Protein AF-A0A645C9B3-F1 (afdb_monomer)

pLDDT: mean 87.52, std 8.05, range [49.62, 96.69]

Foldseek 3Di:
DDPLVVLVVPPCSVVVVVVVVVVVVVVVVVVLQVVLQVVQCVVVVNPPCRDPVSSVVVSVVVVVVVVVQCVVPHPVSVVVVVVVVVVVVVVVVVVVVVVVVVVVVVVVVVVVVVVD

InterPro domains:
  IPR000060 BCCT transporter family [PF02028] (3-108)
  IPR000060 BCCT transporter family [PTHR30047] (3-111)

Secondary structure (DSSP, 8-state):
--HHHHHTTSTTHHHHHHHHHHHHHHHHHHHHHHHHHHHHHHHTTT-SS--HHHHHHHHHHHHHHHHHHHHHHHHHHHHHHHHHHHHHHHHHHHHHHHHHHHHHHHHHHHHHHTT-

Radius of gyration: 21.45 Å; Cα contacts (8 Å, |Δi|>4): 41; chains: 1; bounding box: 50×40×51 Å

Structure (mmCIF, N/CA/C/O backbone):
data_AF-A0A645C9B3-F1
#
_entry.id   AF-A0A645C9B3-F1
#
loop_
_atom_site.group_PDB
_atom_site.id
_atom_site.type_symbol
_atom_site.label_atom_id
_atom_site.label_alt_id
_atom_site.label_comp_id
_atom_site.label_asym_id
_atom_site.label_entity_id
_atom_site.label_seq_id
_atom_site.pdbx_PDB_ins_code
_atom_site.Cartn_x
_atom_site.Cartn_y
_atom_site.Cartn_z
_atom_site.occupancy
_atom_site.B_iso_or_equiv
_atom_site.auth_seq_id
_atom_site.auth_comp_id
_atom_site.auth_asym_id
_atom_site.auth_atom_id
_atom_site.pdbx_PDB_model_num
ATOM 1 N N . MET A 1 1 ? -24.078 -8.292 5.569 1.00 53.59 1 MET A N 1
ATOM 2 C CA . MET A 1 1 ? -23.854 -8.456 7.022 1.00 53.59 1 MET A CA 1
ATOM 3 C C . MET A 1 1 ? -22.355 -8.407 7.262 1.00 53.59 1 MET A C 1
ATOM 5 O O . MET A 1 1 ? -21.633 -9.055 6.517 1.00 53.59 1 MET A O 1
ATOM 9 N N . GLY A 1 2 ? -21.879 -7.562 8.178 1.00 81.44 2 GLY A N 1
ATOM 10 C CA . GLY A 1 2 ? -20.441 -7.381 8.412 1.00 81.44 2 GLY A CA 1
ATOM 11 C C . GLY A 1 2 ? -19.847 -8.492 9.279 1.00 81.44 2 GLY A C 1
ATOM 12 O O . GLY A 1 2 ? -20.563 -9.105 10.065 1.00 81.44 2 GLY A O 1
ATOM 13 N N . VAL A 1 3 ? -18.533 -8.708 9.180 1.00 84.00 3 VAL A N 1
ATOM 14 C CA . VAL A 1 3 ? -17.784 -9.684 9.998 1.00 84.00 3 VAL A CA 1
ATOM 15 C C . VAL A 1 3 ? -18.031 -9.493 11.502 1.00 84.00 3 VAL A C 1
ATOM 17 O O . VAL A 1 3 ? -18.256 -10.461 12.221 1.00 84.00 3 VAL A O 1
ATOM 20 N N . PHE A 1 4 ? -18.098 -8.244 11.966 1.00 86.75 4 PHE A N 1
ATOM 21 C CA . PHE A 1 4 ? -18.374 -7.929 13.371 1.00 86.75 4 PHE A CA 1
ATOM 22 C C . PHE A 1 4 ? -19.789 -8.322 13.825 1.00 86.75 4 PHE A C 1
ATOM 24 O O . PHE A 1 4 ? -19.990 -8.640 14.994 1.00 86.75 4 PHE A O 1
ATOM 31 N N . GLU A 1 5 ? -20.761 -8.355 12.908 1.00 84.31 5 GLU A N 1
ATOM 32 C CA . GLU A 1 5 ? -22.129 -8.785 13.222 1.00 84.31 5 GLU A CA 1
ATOM 33 C C . GLU A 1 5 ? -22.210 -10.311 13.353 1.00 84.31 5 GLU A C 1
ATOM 35 O O . GLU A 1 5 ? -22.944 -10.823 14.191 1.00 84.31 5 GLU A O 1
ATOM 40 N N . VAL A 1 6 ? -21.399 -11.048 12.586 1.00 87.12 6 VAL A N 1
ATOM 41 C CA . VAL A 1 6 ? -21.282 -12.511 12.709 1.00 87.12 6 VAL A CA 1
ATOM 42 C C . VAL A 1 6 ? -20.683 -12.897 14.064 1.00 87.12 6 VAL A C 1
ATOM 44 O O . VAL A 1 6 ? -21.114 -13.866 14.685 1.00 87.12 6 VAL A O 1
ATOM 47 N N . TYR A 1 7 ? -19.737 -12.109 14.575 1.00 85.88 7 TYR A N 1
ATOM 48 C CA . TYR A 1 7 ? -19.082 -12.385 15.855 1.00 85.88 7 TYR A CA 1
ATOM 49 C C . TYR A 1 7 ? -20.016 -12.284 17.064 1.00 85.88 7 TYR A C 1
ATOM 51 O O . TYR A 1 7 ? -19.759 -12.944 18.068 1.00 85.88 7 TYR A O 1
ATOM 59 N N . LYS A 1 8 ? -21.133 -11.551 16.970 1.00 83.31 8 LYS A N 1
ATOM 60 C CA . LYS A 1 8 ? -22.157 -11.502 18.030 1.00 83.31 8 LYS A CA 1
ATOM 61 C C . LYS A 1 8 ? -22.822 -12.853 18.306 1.00 83.31 8 LYS A C 1
ATOM 63 O O . LYS A 1 8 ? -23.315 -13.056 19.409 1.00 83.31 8 LYS A O 1
ATOM 68 N N . TYR A 1 9 ? -22.825 -13.771 17.338 1.00 85.00 9 TYR A N 1
ATOM 69 C CA . TYR A 1 9 ? -23.390 -15.115 17.504 1.00 85.00 9 TYR A CA 1
ATOM 70 C C . TYR A 1 9 ? -22.430 -16.097 18.195 1.00 85.00 9 TYR A C 1
ATOM 72 O O . TYR A 1 9 ? -22.818 -17.229 18.473 1.00 85.00 9 TYR A O 1
ATOM 80 N N . TYR A 1 10 ? -21.190 -15.686 18.486 1.00 84.94 10 TYR A N 1
ATOM 81 C CA . TYR A 1 10 ? -20.189 -16.519 19.151 1.00 84.94 10 TYR A CA 1
ATOM 82 C C . TYR A 1 10 ? -19.906 -16.046 20.587 1.00 84.94 10 TYR A C 1
ATOM 84 O O . TYR A 1 10 ? -19.724 -14.849 20.817 1.00 84.94 10 TYR A O 1
ATOM 92 N N . PRO A 1 11 ? -19.747 -16.973 21.555 1.00 78.62 11 PRO A N 1
ATOM 93 C CA . PRO A 1 11 ? -19.501 -16.642 22.965 1.00 78.62 11 PRO A CA 1
ATOM 94 C C . PRO A 1 11 ? -18.169 -15.906 23.217 1.00 78.62 11 PRO A C 1
ATOM 96 O O . PRO A 1 11 ? -17.992 -15.305 24.270 1.00 78.62 11 PRO A O 1
ATOM 99 N N . LEU A 1 12 ? -17.245 -15.909 22.247 1.00 82.62 12 LEU A N 1
ATOM 100 C CA . LEU A 1 12 ? -15.952 -15.203 22.275 1.00 82.62 12 LEU A CA 1
ATOM 101 C C . LEU A 1 12 ? -15.887 -14.015 21.288 1.00 82.62 12 LEU A C 1
ATOM 103 O O . LEU A 1 12 ? -14.800 -13.549 20.938 1.00 82.62 12 LEU A O 1
ATOM 107 N N . GLY A 1 13 ? -17.036 -13.509 20.828 1.00 81.50 13 GLY A N 1
ATOM 108 C CA . GLY A 1 13 ? -17.120 -12.473 19.793 1.00 81.50 13 GLY A CA 1
ATOM 109 C C . GLY A 1 13 ? -16.360 -11.179 20.099 1.00 81.50 13 GLY A C 1
ATOM 110 O O . GLY A 1 13 ? -15.747 -10.596 19.206 1.00 81.50 13 GLY A O 1
ATOM 111 N N . GLY A 1 14 ? -16.336 -10.754 21.367 1.00 83.31 14 GLY A N 1
ATOM 112 C CA . GLY A 1 14 ? -15.622 -9.544 21.793 1.00 83.31 14 GLY A CA 1
ATOM 113 C C . GLY A 1 14 ? -14.107 -9.634 21.581 1.00 83.31 14 GLY A C 1
ATOM 114 O O . GLY A 1 14 ? -13.508 -8.725 21.010 1.00 83.31 14 GLY A O 1
ATOM 115 N N . VAL A 1 15 ? -13.491 -10.760 21.961 1.00 88.56 15 VAL A N 1
ATOM 116 C CA . VAL A 1 15 ? -12.048 -10.997 21.771 1.00 88.56 15 VAL A CA 1
ATOM 117 C C . VAL A 1 15 ? -11.713 -11.095 20.282 1.00 88.56 15 VAL A C 1
ATOM 119 O O . VAL A 1 15 ? -10.758 -10.472 19.819 1.00 88.56 15 VAL A O 1
ATOM 122 N N . MET A 1 16 ? -12.542 -11.802 19.508 1.00 88.81 16 MET A N 1
ATOM 123 C CA . MET A 1 16 ? -12.364 -11.918 18.057 1.00 88.81 16 MET A CA 1
ATOM 124 C C . MET A 1 16 ? -12.480 -10.571 17.337 1.00 88.81 16 MET A C 1
ATOM 126 O O . MET A 1 16 ? -11.731 -10.319 16.397 1.00 88.81 16 MET A O 1
ATOM 130 N N . SER A 1 17 ? -13.350 -9.669 17.800 1.00 89.69 17 SER A N 1
ATOM 131 C CA . SER A 1 17 ? -13.448 -8.310 17.258 1.00 89.69 17 SER A CA 1
ATOM 132 C C . SER A 1 17 ? -12.154 -7.516 17.458 1.00 89.69 17 SER A C 1
ATOM 134 O O . SER A 1 17 ? -11.697 -6.857 16.526 1.00 89.69 17 SER A O 1
ATOM 136 N N . VAL A 1 18 ? -11.542 -7.593 18.645 1.00 90.94 18 VAL A N 1
ATOM 137 C CA . VAL A 1 18 ? -10.276 -6.898 18.938 1.00 90.94 18 VAL A CA 1
ATOM 138 C C . VAL A 1 18 ? -9.146 -7.439 18.064 1.00 90.94 18 VAL A C 1
ATOM 140 O O . VAL A 1 18 ? -8.426 -6.662 17.437 1.00 90.94 18 VAL A O 1
ATOM 143 N N . ILE A 1 19 ? -9.034 -8.767 17.962 1.00 93.50 19 ILE A N 1
ATOM 144 C CA . ILE A 1 19 ? -8.043 -9.418 17.097 1.00 93.50 19 ILE A CA 1
ATOM 145 C C . ILE A 1 19 ? -8.256 -8.998 15.639 1.00 93.50 19 ILE A C 1
ATOM 147 O O . ILE A 1 19 ? -7.297 -8.624 14.971 1.00 93.50 19 ILE A O 1
ATOM 151 N N . MET A 1 20 ? -9.502 -8.987 15.157 1.00 93.75 20 MET A N 1
ATOM 152 C CA . MET A 1 20 ? -9.833 -8.592 13.786 1.00 93.75 20 MET A CA 1
ATOM 153 C C . MET A 1 20 ? -9.439 -7.142 13.486 1.00 93.75 20 MET A C 1
ATOM 155 O O . MET A 1 20 ? -8.890 -6.871 12.421 1.00 93.75 20 MET A O 1
ATOM 159 N N . VAL A 1 21 ? -9.678 -6.208 14.413 1.00 93.75 21 VAL A N 1
ATOM 160 C CA . VAL A 1 21 ? -9.259 -4.806 14.250 1.00 93.75 21 VAL A CA 1
ATOM 161 C C . VAL A 1 21 ? -7.737 -4.702 14.156 1.00 93.75 21 VAL A C 1
ATOM 163 O O . VAL A 1 21 ? -7.235 -3.996 13.280 1.00 93.75 21 VAL A O 1
ATOM 166 N N . ALA A 1 22 ? -6.993 -5.432 14.991 1.00 95.12 22 ALA A N 1
ATOM 167 C CA . ALA A 1 22 ? -5.532 -5.471 14.913 1.00 95.12 22 ALA A CA 1
ATOM 168 C C . ALA A 1 22 ? -5.042 -6.066 13.578 1.00 95.12 22 ALA A C 1
ATOM 170 O O . ALA A 1 22 ? -4.125 -5.531 12.952 1.00 95.12 22 ALA A O 1
ATOM 171 N N . LEU A 1 23 ? -5.695 -7.126 13.100 1.00 94.56 23 LEU A N 1
ATOM 172 C CA . LEU A 1 23 ? -5.407 -7.780 11.822 1.00 94.56 23 LEU A CA 1
ATOM 173 C C . LEU A 1 23 ? -5.648 -6.832 10.639 1.00 94.56 23 LEU A C 1
ATOM 175 O O . LEU A 1 23 ? -4.744 -6.596 9.847 1.00 94.56 23 LEU A O 1
ATOM 179 N N . ILE A 1 24 ? -6.825 -6.207 10.552 1.00 94.88 24 ILE A N 1
ATOM 180 C CA . ILE A 1 24 ? -7.129 -5.247 9.479 1.00 94.88 24 ILE A CA 1
ATOM 181 C C . ILE A 1 24 ? -6.154 -4.065 9.528 1.00 94.88 24 ILE A C 1
ATOM 183 O O . ILE A 1 24 ? -5.656 -3.646 8.487 1.00 94.88 24 ILE A O 1
ATOM 187 N N . SER A 1 25 ? -5.839 -3.556 10.722 1.00 95.25 25 SER A N 1
ATOM 188 C CA . SER A 1 25 ? -4.919 -2.424 10.883 1.00 95.25 25 SER A CA 1
ATOM 189 C C . SER A 1 25 ? -3.505 -2.764 10.410 1.00 95.25 25 SER A C 1
ATOM 191 O O . SER A 1 25 ? -2.908 -2.002 9.655 1.00 95.25 25 SER A O 1
ATOM 193 N N . THR A 1 26 ? -2.971 -3.923 10.803 1.00 95.62 26 THR A N 1
ATOM 194 C CA . THR A 1 26 ? -1.627 -4.363 10.389 1.00 95.62 26 THR A CA 1
ATOM 195 C C . THR A 1 26 ? -1.552 -4.627 8.888 1.00 95.62 26 THR A C 1
ATOM 197 O O . THR A 1 26 ? -0.656 -4.102 8.230 1.00 95.62 26 THR A O 1
ATOM 200 N N . PHE A 1 27 ? -2.530 -5.334 8.314 1.00 94.31 27 PHE A N 1
ATOM 201 C CA . PHE A 1 27 ? -2.606 -5.550 6.866 1.00 94.31 27 PHE A CA 1
ATOM 202 C C . PHE A 1 27 ? -2.720 -4.240 6.088 1.00 94.31 27 PHE A C 1
ATOM 204 O O . PHE A 1 27 ? -2.063 -4.074 5.059 1.00 94.31 27 PHE A O 1
ATOM 211 N N . PHE A 1 28 ? -3.513 -3.292 6.587 1.00 92.69 28 PHE A N 1
ATOM 212 C CA . PHE A 1 28 ? -3.650 -1.984 5.962 1.00 92.69 28 PHE A CA 1
ATOM 213 C C . PHE A 1 28 ? -2.325 -1.210 5.971 1.00 92.69 28 PHE A C 1
ATOM 215 O O . PHE A 1 28 ? -1.921 -0.694 4.931 1.00 92.69 28 PHE A O 1
ATOM 222 N N . ILE A 1 29 ? -1.608 -1.182 7.102 1.00 91.88 29 ILE A N 1
ATOM 223 C CA . ILE A 1 29 ? -0.309 -0.498 7.222 1.00 91.88 29 ILE A CA 1
ATOM 224 C C . ILE A 1 29 ? 0.730 -1.123 6.282 1.00 91.88 29 ILE A C 1
ATOM 226 O O . ILE A 1 29 ? 1.407 -0.402 5.547 1.00 91.88 29 ILE A O 1
ATOM 230 N N . THR A 1 30 ? 0.843 -2.452 6.260 1.00 94.44 30 THR A N 1
ATOM 231 C CA . THR A 1 30 ? 1.787 -3.149 5.376 1.00 94.44 30 THR A CA 1
ATOM 232 C C . THR A 1 30 ? 1.449 -2.913 3.903 1.00 94.44 30 THR A C 1
ATOM 234 O O . THR A 1 30 ? 2.341 -2.594 3.118 1.00 94.44 30 THR A O 1
ATOM 237 N N . SER A 1 31 ? 0.165 -2.982 3.532 1.00 92.75 31 SER A N 1
ATOM 238 C CA . SER A 1 31 ? -0.290 -2.716 2.163 1.00 92.75 31 SER A CA 1
ATOM 239 C C . SER A 1 31 ? -0.034 -1.267 1.738 1.00 92.75 31 SER A C 1
ATOM 241 O O . SER A 1 31 ? 0.390 -1.024 0.608 1.00 92.75 31 SER A O 1
ATOM 243 N N . ALA A 1 32 ? -0.262 -0.299 2.630 1.00 90.88 32 ALA A N 1
ATOM 244 C CA . ALA A 1 32 ? -0.000 1.113 2.365 1.00 90.88 32 ALA A CA 1
ATOM 245 C C . ALA A 1 32 ? 1.503 1.384 2.184 1.00 90.88 32 ALA A C 1
ATOM 247 O O . ALA A 1 32 ? 1.902 2.117 1.275 1.00 90.88 32 ALA A O 1
ATOM 248 N N . ASN A 1 33 ? 2.350 0.747 2.997 1.00 89.19 33 ASN A N 1
ATOM 249 C CA . ASN A 1 33 ? 3.801 0.848 2.868 1.00 89.19 33 ASN A CA 1
ATOM 250 C C . ASN A 1 33 ? 4.286 0.322 1.504 1.00 89.19 33 ASN A C 1
ATOM 252 O O . ASN A 1 33 ? 5.001 1.022 0.790 1.00 89.19 33 ASN A O 1
ATOM 256 N N . SER A 1 34 ? 3.835 -0.862 1.078 1.00 91.56 34 SER A N 1
ATOM 257 C CA . SER A 1 34 ? 4.182 -1.404 -0.244 1.00 91.56 34 SER A CA 1
ATOM 258 C C . SER A 1 34 ? 3.654 -0.542 -1.399 1.00 91.56 34 SER A C 1
ATOM 260 O O . SER A 1 34 ? 4.369 -0.318 -2.374 1.00 91.56 34 SER A O 1
ATOM 262 N N . GLY A 1 35 ? 2.434 -0.005 -1.288 1.00 89.12 35 GLY A N 1
ATOM 263 C CA . GLY A 1 35 ? 1.846 0.852 -2.323 1.00 89.12 35 GLY A CA 1
ATOM 264 C C . GLY A 1 35 ? 2.609 2.165 -2.520 1.00 89.12 35 GLY A C 1
ATOM 265 O O . GLY A 1 35 ? 2.931 2.552 -3.644 1.00 89.12 35 GLY A O 1
ATOM 266 N N . THR A 1 36 ? 2.949 2.839 -1.421 1.00 91.38 36 THR A N 1
ATOM 267 C CA . THR A 1 36 ? 3.718 4.095 -1.458 1.00 91.38 36 THR A CA 1
ATOM 268 C C . THR A 1 36 ? 5.159 3.890 -1.917 1.00 91.38 36 THR A C 1
ATOM 270 O O . THR A 1 36 ? 5.693 4.750 -2.622 1.00 91.38 36 THR A O 1
ATOM 273 N N . PHE A 1 37 ? 5.769 2.745 -1.595 1.00 89.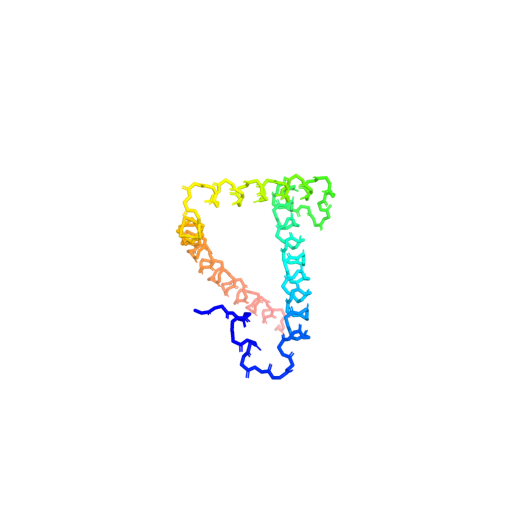69 37 PHE A N 1
ATOM 274 C CA . PHE A 1 37 ? 7.080 2.354 -2.109 1.00 89.69 37 PHE A CA 1
ATOM 275 C C . PHE A 1 37 ? 7.078 2.267 -3.641 1.00 89.69 37 PHE A C 1
ATOM 277 O O . PHE A 1 37 ? 7.873 2.945 -4.292 1.00 89.69 37 PHE A O 1
ATOM 284 N N . VAL A 1 38 ? 6.142 1.506 -4.218 1.00 89.19 38 VAL A N 1
ATOM 285 C CA . VAL A 1 38 ? 6.053 1.297 -5.673 1.00 89.19 38 VAL A CA 1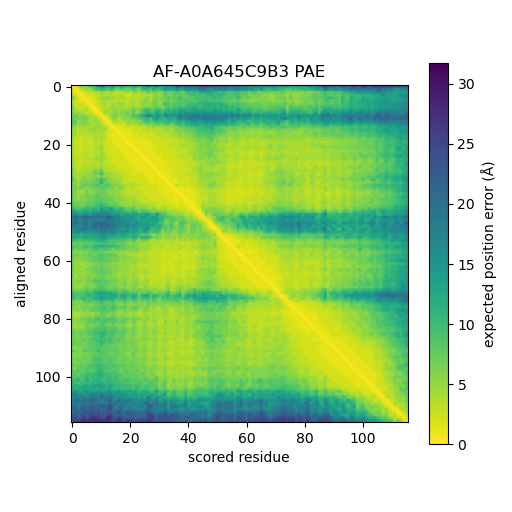
ATOM 286 C C . VAL A 1 38 ? 5.803 2.617 -6.413 1.00 89.19 38 VAL A C 1
ATOM 288 O O . VAL A 1 38 ? 6.495 2.920 -7.385 1.00 89.19 38 VAL A O 1
ATOM 291 N N . LEU A 1 39 ? 4.883 3.461 -5.928 1.00 89.50 39 LEU A N 1
ATOM 292 C CA . LEU A 1 39 ? 4.642 4.775 -6.543 1.00 89.50 39 LEU A CA 1
ATOM 293 C C . LEU A 1 39 ? 5.858 5.705 -6.458 1.00 89.50 39 LEU A C 1
ATOM 295 O O . LEU A 1 39 ? 6.151 6.450 -7.399 1.00 89.50 39 LEU A O 1
ATOM 299 N N . SER A 1 40 ? 6.591 5.651 -5.347 1.00 88.12 40 SER A N 1
ATOM 300 C CA . SER A 1 40 ? 7.801 6.456 -5.166 1.00 88.12 40 SER A CA 1
ATOM 301 C C . SER A 1 40 ? 8.941 5.987 -6.063 1.00 88.12 40 SER A C 1
ATOM 303 O O . SER A 1 40 ? 9.672 6.828 -6.586 1.00 88.12 40 SER A O 1
ATOM 305 N N . MET A 1 41 ? 9.069 4.677 -6.281 1.00 88.56 41 MET A N 1
ATOM 306 C CA . MET A 1 41 ? 10.027 4.085 -7.216 1.00 88.56 41 MET A CA 1
ATOM 307 C C . MET A 1 41 ? 9.743 4.553 -8.648 1.00 88.56 41 MET A C 1
ATOM 309 O O . MET A 1 41 ? 10.631 5.099 -9.304 1.00 88.56 41 MET A O 1
ATOM 313 N N . TYR A 1 42 ? 8.489 4.454 -9.106 1.00 87.25 42 TYR A N 1
ATOM 314 C CA . TYR A 1 42 ? 8.101 4.946 -10.434 1.00 87.25 42 TYR A CA 1
ATOM 315 C C . TYR A 1 42 ? 8.326 6.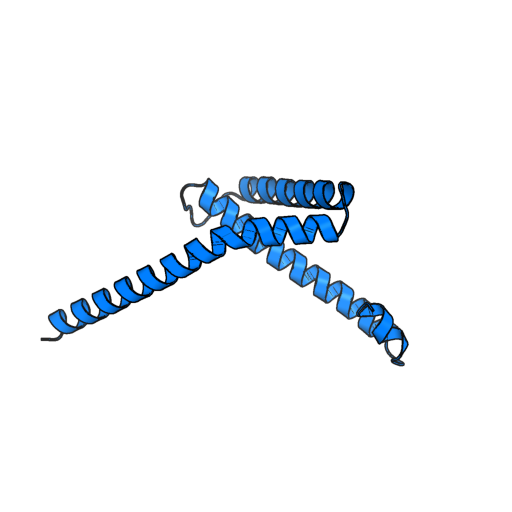456 -10.592 1.00 87.25 42 TYR A C 1
ATOM 317 O O . TYR A 1 42 ? 8.793 6.906 -11.635 1.00 87.25 42 TYR A O 1
ATOM 325 N N . SER A 1 43 ? 8.080 7.239 -9.537 1.00 86.00 43 SER A N 1
ATOM 326 C CA . SER A 1 43 ? 8.311 8.694 -9.541 1.00 86.00 43 SER A CA 1
ATOM 327 C C . SER A 1 43 ? 9.790 9.092 -9.461 1.00 86.00 43 SER A C 1
ATOM 329 O O . SER A 1 43 ? 10.119 10.261 -9.647 1.00 86.00 43 SER A O 1
ATOM 331 N N . THR A 1 44 ? 10.686 8.146 -9.164 1.00 85.00 44 THR A N 1
ATOM 332 C CA . THR A 1 44 ? 12.136 8.371 -9.043 1.00 85.00 44 THR A CA 1
ATOM 333 C C . THR A 1 44 ? 12.902 7.652 -10.158 1.00 85.00 44 THR A C 1
ATOM 335 O O . THR A 1 44 ? 14.000 7.165 -9.938 1.00 85.00 44 THR A O 1
ATOM 338 N N . GLN A 1 45 ? 12.324 7.540 -11.360 1.00 79.81 45 GLN A N 1
ATOM 339 C CA . GLN A 1 45 ? 12.975 6.894 -12.516 1.00 79.81 45 GLN A CA 1
ATOM 340 C C . GLN A 1 45 ? 13.415 5.436 -12.255 1.00 79.81 45 GLN A C 1
ATOM 342 O O . GLN A 1 45 ? 14.344 4.945 -12.886 1.00 79.81 45 GLN A O 1
ATOM 347 N N . GLY A 1 46 ? 12.744 4.728 -11.338 1.00 75.94 46 GLY A N 1
ATOM 348 C CA . GLY A 1 46 ? 13.069 3.339 -11.005 1.00 75.94 46 GLY A CA 1
ATOM 349 C C . GLY A 1 46 ? 14.122 3.164 -9.910 1.00 75.94 46 GLY A C 1
ATOM 350 O O . GLY A 1 46 ? 14.649 2.064 -9.767 1.00 75.94 46 GLY A O 1
ATOM 351 N N . ASP A 1 47 ? 14.424 4.205 -9.128 1.00 79.81 47 ASP A N 1
ATOM 352 C CA . ASP A 1 47 ? 15.328 4.090 -7.979 1.00 79.81 47 ASP A CA 1
ATOM 353 C C . ASP A 1 47 ? 14.820 3.042 -6.972 1.00 79.81 47 ASP A C 1
ATOM 355 O O . ASP A 1 47 ? 13.700 3.134 -6.462 1.00 79.81 47 ASP A O 1
ATOM 359 N N . ILE A 1 48 ? 15.661 2.040 -6.705 1.00 73.38 48 ILE A N 1
ATOM 360 C CA . ILE A 1 48 ? 15.386 0.901 -5.816 1.00 73.38 48 ILE A CA 1
ATOM 361 C C . ILE A 1 48 ? 15.353 1.283 -4.327 1.00 73.38 48 ILE A C 1
ATOM 363 O O . ILE A 1 48 ? 14.861 0.509 -3.510 1.00 73.38 48 ILE A O 1
ATOM 367 N N . ASN A 1 49 ? 15.834 2.476 -3.968 1.00 76.06 49 ASN A N 1
ATOM 368 C CA . ASN A 1 49 ? 15.769 3.068 -2.635 1.00 76.06 49 ASN A CA 1
ATOM 369 C C . ASN A 1 49 ? 15.172 4.485 -2.708 1.00 76.06 49 ASN A C 1
ATOM 371 O O . ASN A 1 49 ? 15.859 5.479 -2.439 1.00 76.06 49 ASN A O 1
ATOM 375 N N . PRO A 1 50 ? 13.869 4.616 -3.023 1.00 74.25 50 PRO A N 1
ATOM 376 C CA . PRO A 1 50 ? 13.265 5.928 -3.126 1.00 74.25 50 PRO A CA 1
ATOM 377 C C . PRO A 1 50 ? 13.304 6.643 -1.762 1.00 74.25 50 PRO A C 1
ATOM 379 O O . PRO A 1 50 ? 13.111 6.020 -0.713 1.00 74.25 50 PRO A O 1
ATOM 382 N N . PRO A 1 51 ? 13.540 7.965 -1.726 1.00 78.94 51 PRO A N 1
ATOM 383 C CA . PRO A 1 51 ? 13.644 8.689 -0.469 1.00 78.94 51 PRO A CA 1
ATOM 384 C C . PRO A 1 51 ? 12.313 8.683 0.285 1.00 78.94 51 PRO A C 1
ATOM 386 O O . PRO A 1 51 ? 11.247 8.914 -0.291 1.00 78.94 51 PRO A O 1
ATOM 389 N N . LYS A 1 52 ? 12.397 8.515 1.611 1.00 78.81 52 LYS A N 1
ATOM 390 C CA . LYS A 1 52 ? 11.246 8.440 2.533 1.00 78.81 52 LYS A CA 1
ATOM 391 C C . LYS A 1 52 ? 10.274 9.622 2.400 1.00 78.81 52 LYS A C 1
ATOM 393 O O . LYS A 1 52 ? 9.079 9.466 2.622 1.00 78.81 52 LYS A O 1
ATOM 398 N N . VAL A 1 53 ? 10.768 10.790 1.982 1.00 82.62 53 VAL A N 1
ATOM 399 C CA . VAL A 1 53 ? 9.949 11.985 1.716 1.00 82.62 53 VAL A CA 1
ATOM 400 C C . VAL A 1 53 ? 8.956 11.746 0.574 1.00 82.62 53 VAL A C 1
ATOM 402 O O . VAL A 1 53 ? 7.785 12.093 0.705 1.00 82.62 53 VAL A O 1
ATOM 405 N N . ARG A 1 54 ? 9.384 11.105 -0.524 1.00 81.88 54 ARG A N 1
ATOM 406 C CA . ARG A 1 54 ? 8.502 10.794 -1.664 1.00 81.88 54 ARG A CA 1
ATOM 407 C C . ARG A 1 54 ? 7.434 9.766 -1.285 1.00 81.88 54 ARG A C 1
ATOM 409 O O . ARG A 1 54 ? 6.281 9.936 -1.670 1.00 81.88 54 ARG A O 1
ATOM 416 N N . MET A 1 55 ? 7.788 8.788 -0.448 1.00 85.94 55 MET A N 1
ATOM 417 C CA . MET A 1 55 ? 6.826 7.824 0.105 1.00 85.94 55 MET A CA 1
ATOM 418 C C . MET A 1 55 ? 5.754 8.513 0.951 1.00 85.94 55 MET A C 1
ATOM 420 O O . MET A 1 55 ? 4.568 8.238 0.779 1.00 85.94 55 MET A O 1
ATOM 424 N N . GLY A 1 56 ? 6.157 9.455 1.812 1.00 86.50 56 GLY A N 1
ATOM 425 C CA . GLY A 1 56 ? 5.231 10.245 2.625 1.00 86.50 56 GLY A CA 1
ATOM 426 C C . GLY A 1 56 ? 4.266 11.088 1.787 1.00 86.50 56 GLY A C 1
ATOM 427 O O . GLY A 1 56 ? 3.067 11.085 2.056 1.00 86.50 56 GLY A O 1
ATOM 428 N N . ILE A 1 57 ? 4.761 11.751 0.733 1.00 90.06 57 ILE A N 1
ATOM 429 C CA . ILE A 1 57 ? 3.928 12.548 -0.185 1.00 90.06 57 ILE A CA 1
ATOM 430 C C . ILE A 1 57 ? 2.861 11.670 -0.850 1.00 90.06 57 ILE A C 1
ATOM 432 O O . ILE A 1 57 ? 1.679 12.013 -0.819 1.00 90.06 57 ILE A O 1
ATOM 436 N N . TRP A 1 58 ? 3.254 10.519 -1.401 1.00 90.00 58 TRP A N 1
ATOM 437 C CA . TRP A 1 58 ? 2.310 9.592 -2.027 1.00 90.00 58 TRP A CA 1
ATOM 438 C C . TRP A 1 58 ? 1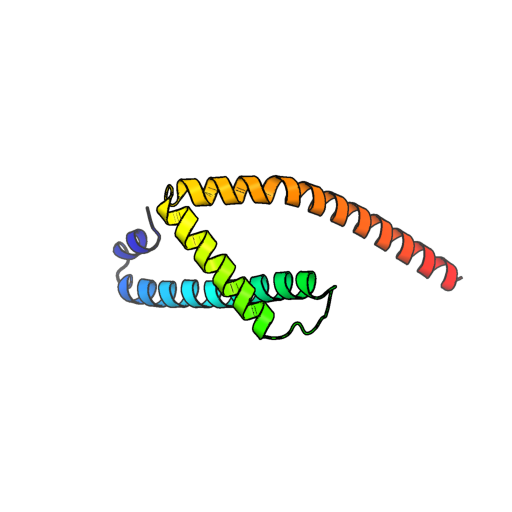.312 9.003 -1.029 1.00 90.00 58 TRP A C 1
ATOM 440 O O . TRP A 1 58 ? 0.137 8.869 -1.361 1.00 90.00 58 TRP A O 1
ATOM 450 N N . GLY A 1 59 ? 1.743 8.708 0.201 1.00 90.62 59 GLY A N 1
ATOM 451 C CA . GLY A 1 59 ? 0.853 8.231 1.261 1.00 90.62 59 GLY A CA 1
ATOM 452 C C . GLY A 1 59 ? -0.229 9.248 1.625 1.00 90.62 59 GLY A C 1
ATOM 453 O O . GLY A 1 59 ? -1.407 8.897 1.693 1.00 90.62 59 GLY A O 1
ATOM 454 N N . ILE A 1 60 ? 0.148 10.521 1.788 1.00 92.81 60 ILE A N 1
ATOM 45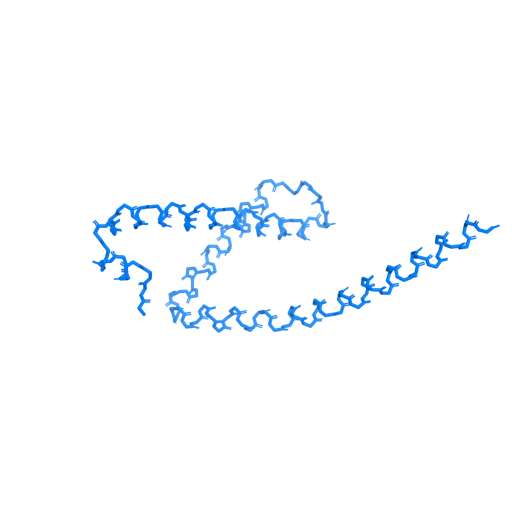5 C CA . ILE A 1 60 ? -0.802 11.611 2.058 1.00 92.81 60 ILE A CA 1
ATOM 456 C C . ILE A 1 60 ? -1.762 11.792 0.879 1.00 92.81 60 ILE A C 1
ATOM 458 O O . ILE A 1 60 ? -2.966 11.938 1.085 1.00 92.81 60 ILE A O 1
ATOM 462 N N . LEU A 1 61 ? -1.254 11.732 -0.355 1.00 92.38 61 LEU A N 1
ATOM 463 C CA . LEU A 1 61 ? -2.078 11.858 -1.556 1.00 92.38 61 LEU A CA 1
ATOM 464 C C . LEU A 1 61 ? -3.118 10.729 -1.657 1.00 92.38 61 LEU A C 1
ATOM 466 O O . LEU A 1 61 ? -4.287 10.999 -1.923 1.00 92.38 61 LEU A O 1
ATOM 470 N N . MET A 1 62 ? -2.724 9.476 -1.393 1.00 90.94 62 MET A N 1
ATOM 471 C CA . MET A 1 62 ? -3.646 8.333 -1.362 1.00 90.94 62 MET A CA 1
ATOM 472 C C . MET A 1 62 ? -4.731 8.501 -0.290 1.00 90.94 62 MET A C 1
ATOM 474 O O . MET A 1 62 ? -5.906 8.257 -0.565 1.00 90.94 62 MET A O 1
ATOM 478 N N . ALA A 1 63 ? -4.354 8.935 0.918 1.00 91.38 63 ALA A N 1
ATOM 479 C CA . ALA A 1 63 ? -5.301 9.168 2.006 1.00 91.38 63 ALA A CA 1
ATOM 480 C C . ALA A 1 63 ? -6.296 10.290 1.665 1.00 91.38 63 ALA A C 1
ATOM 482 O O . ALA A 1 63 ? -7.497 10.141 1.890 1.00 91.38 63 ALA A O 1
ATOM 483 N N . ALA A 1 64 ? -5.815 11.381 1.062 1.00 93.50 64 ALA A N 1
ATOM 484 C CA . ALA A 1 64 ? -6.657 12.482 0.603 1.00 93.50 64 ALA A CA 1
ATOM 485 C C . ALA A 1 64 ? -7.636 12.035 -0.494 1.00 93.50 64 ALA A C 1
ATOM 487 O O . ALA A 1 64 ? -8.825 12.342 -0.418 1.00 93.50 64 ALA A O 1
ATOM 488 N N . LEU A 1 65 ? -7.170 11.258 -1.478 1.00 90.56 65 LEU A N 1
ATOM 489 C CA . LEU A 1 65 ? -8.025 10.698 -2.529 1.00 90.56 65 LEU A CA 1
ATOM 490 C C . LEU A 1 65 ? -9.114 9.788 -1.951 1.00 90.56 65 LEU A C 1
ATOM 492 O O . LEU A 1 65 ? -10.284 9.935 -2.304 1.00 90.56 65 LEU A O 1
ATOM 496 N N . ALA A 1 66 ? -8.753 8.888 -1.034 1.00 89.50 66 ALA A N 1
ATOM 497 C CA . ALA A 1 66 ? -9.715 8.022 -0.358 1.00 89.50 66 ALA A CA 1
ATOM 498 C C . ALA A 1 66 ? -10.766 8.836 0.414 1.00 89.50 66 ALA A C 1
ATOM 500 O O . ALA A 1 66 ? -11.958 8.552 0.313 1.00 89.50 66 ALA A O 1
ATOM 501 N N . PHE A 1 67 ? -10.339 9.880 1.131 1.00 91.75 67 PHE A N 1
ATOM 502 C CA . PHE A 1 67 ? -11.233 10.765 1.875 1.00 91.75 67 PHE A CA 1
ATOM 503 C C . PHE A 1 67 ? -12.233 11.488 0.959 1.00 91.75 67 PHE A C 1
ATOM 505 O O . PHE A 1 67 ? -13.436 11.465 1.217 1.00 91.75 67 PHE A O 1
ATOM 512 N N . VAL A 1 68 ? -11.763 12.072 -0.149 1.00 91.31 68 VAL A N 1
ATOM 513 C CA . VAL A 1 68 ? -12.623 12.773 -1.119 1.00 91.31 68 VAL A CA 1
ATOM 514 C C . VAL A 1 68 ? -13.613 11.816 -1.789 1.00 91.31 68 VAL A C 1
ATOM 516 O O . VAL A 1 68 ? -14.790 12.150 -1.924 1.00 91.31 68 VAL A O 1
ATOM 519 N N . LEU A 1 69 ? -13.176 10.611 -2.170 1.00 87.69 69 LEU A N 1
ATOM 520 C CA . LEU A 1 69 ? -14.049 9.607 -2.791 1.00 87.69 69 LEU A CA 1
ATOM 521 C C . LEU A 1 69 ? -15.132 9.107 -1.831 1.00 87.69 69 LEU A C 1
ATOM 523 O O . LEU A 1 69 ? -16.289 8.963 -2.233 1.00 87.69 69 LEU A O 1
ATOM 527 N N . LEU A 1 70 ? -14.777 8.895 -0.561 1.00 89.88 70 LEU A N 1
ATOM 528 C CA . LEU A 1 70 ? -15.740 8.537 0.477 1.00 89.88 70 LEU A CA 1
ATOM 529 C C . LEU A 1 70 ? -16.760 9.655 0.714 1.00 89.88 70 LEU A C 1
ATOM 531 O O . LEU A 1 70 ? -17.943 9.362 0.875 1.00 89.88 70 LEU A O 1
ATOM 535 N N . MET A 1 71 ? -16.333 10.919 0.691 1.00 91.25 71 MET A N 1
ATOM 536 C CA . MET A 1 71 ? -17.232 12.057 0.891 1.00 91.25 71 MET A CA 1
ATOM 537 C C . MET A 1 71 ? -18.160 12.308 -0.309 1.00 91.25 71 MET A C 1
ATOM 539 O O . MET A 1 71 ? -19.294 12.732 -0.118 1.00 91.25 71 MET A O 1
ATOM 543 N N . SER A 1 72 ? -17.700 12.028 -1.533 1.00 87.12 72 SER A N 1
ATOM 544 C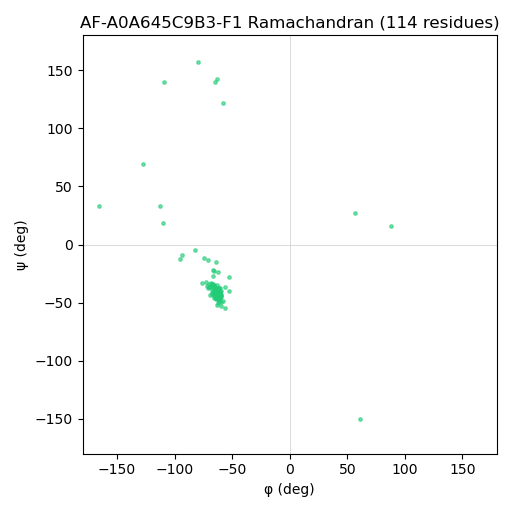 CA . SER A 1 72 ? -18.457 12.268 -2.772 1.00 87.12 72 SER A CA 1
ATOM 545 C C . SER A 1 72 ? -19.660 11.334 -2.936 1.00 87.12 72 SER A C 1
ATOM 547 O O . SER A 1 72 ? -20.756 11.768 -3.283 1.00 87.12 72 SER A O 1
ATOM 549 N N . GLY A 1 73 ? -19.488 10.044 -2.652 1.00 80.50 73 GLY A N 1
ATOM 550 C CA . GLY A 1 73 ? -20.583 9.085 -2.806 1.00 80.50 73 GLY A CA 1
ATOM 551 C C . GLY A 1 73 ? -20.324 7.748 -2.130 1.00 80.50 73 GLY A C 1
ATOM 552 O O . GLY A 1 73 ? -20.745 6.700 -2.629 1.00 80.50 73 GLY A O 1
ATOM 553 N N . GLY A 1 74 ? -19.602 7.787 -1.008 1.00 85.94 74 GLY A N 1
ATOM 554 C CA . GLY A 1 74 ? -19.411 6.659 -0.108 1.00 85.94 74 GLY A CA 1
ATOM 555 C C . GLY A 1 74 ? -18.713 5.457 -0.741 1.00 85.94 74 GLY A C 1
ATOM 556 O O . GLY A 1 74 ? -17.899 5.563 -1.659 1.00 85.94 74 GLY A O 1
ATOM 557 N N . LEU A 1 75 ? -19.051 4.275 -0.225 1.00 86.06 75 LEU A N 1
ATOM 558 C CA . LEU A 1 75 ? -18.437 3.007 -0.621 1.00 86.06 75 LEU A CA 1
ATOM 559 C C . LEU A 1 75 ? -18.658 2.675 -2.103 1.00 86.06 75 LEU A C 1
ATOM 561 O O . LEU A 1 75 ? -17.760 2.154 -2.761 1.00 86.06 75 LEU A O 1
ATOM 565 N N . GLN A 1 76 ? -19.836 3.001 -2.638 1.00 88.06 76 GLN A N 1
ATOM 566 C CA . GLN A 1 76 ? -20.171 2.717 -4.031 1.00 88.06 76 GLN A CA 1
ATOM 567 C C . GLN A 1 76 ? -19.283 3.515 -4.992 1.00 88.06 76 GLN A C 1
ATOM 569 O O . GLN A 1 76 ? -18.785 2.964 -5.971 1.00 88.06 76 GLN A O 1
ATOM 574 N N . SER A 1 77 ? -19.022 4.788 -4.687 1.00 87.06 77 SER A N 1
ATOM 575 C CA . SER A 1 77 ? -18.134 5.621 -5.507 1.00 87.06 77 SER A CA 1
ATOM 576 C C . SER A 1 77 ? -16.689 5.129 -5.469 1.00 87.06 77 SER A C 1
ATOM 578 O O . SER A 1 77 ? -16.037 5.062 -6.510 1.00 87.06 77 SER A O 1
ATOM 580 N N . LEU A 1 78 ? -16.208 4.704 -4.294 1.00 88.19 78 LEU A N 1
ATOM 581 C CA . LEU A 1 78 ? -14.886 4.089 -4.148 1.00 88.19 78 LEU A CA 1
ATOM 582 C C . LEU A 1 78 ? -14.760 2.812 -5.001 1.00 88.19 78 LEU A C 1
ATOM 584 O O . LEU A 1 78 ? -13.753 2.613 -5.681 1.00 88.19 78 LEU A O 1
ATOM 588 N N . GLN A 1 79 ? -15.793 1.965 -5.000 1.00 89.44 79 GLN A N 1
ATOM 589 C CA . GLN A 1 79 ? -15.810 0.717 -5.764 1.00 89.44 79 GLN A CA 1
ATOM 590 C C . GLN A 1 79 ? -15.800 0.972 -7.275 1.00 89.44 79 GLN A C 1
ATOM 592 O O . GLN A 1 79 ? -15.025 0.343 -7.993 1.00 89.44 79 GLN A O 1
ATOM 597 N N . ILE A 1 80 ? -16.609 1.919 -7.759 1.00 91.75 80 ILE A N 1
ATOM 598 C CA . ILE A 1 80 ? -16.649 2.278 -9.184 1.00 91.75 80 ILE A CA 1
ATOM 599 C C . ILE A 1 80 ? -15.296 2.840 -9.633 1.00 91.75 80 ILE A C 1
ATOM 601 O O . ILE A 1 80 ? -14.771 2.406 -10.657 1.00 91.75 80 ILE A O 1
ATOM 605 N N . ALA A 1 81 ? -14.702 3.752 -8.856 1.00 89.81 81 ALA A N 1
ATOM 606 C CA . ALA A 1 81 ? -13.391 4.319 -9.164 1.00 89.81 81 ALA A CA 1
ATOM 607 C C . ALA A 1 81 ? -12.297 3.238 -9.221 1.00 89.81 81 ALA A C 1
ATOM 609 O O . ALA A 1 81 ? -11.477 3.235 -10.139 1.00 89.81 81 ALA A O 1
ATOM 610 N N . SER A 1 82 ? -12.315 2.286 -8.282 1.00 90.56 82 SER A N 1
ATOM 611 C CA . SER A 1 82 ? -11.376 1.161 -8.265 1.00 90.56 82 SER A CA 1
ATOM 612 C C . SER A 1 82 ? -11.532 0.252 -9.488 1.00 90.56 82 SER A C 1
ATOM 614 O O . SER A 1 82 ? -10.530 -0.084 -10.118 1.00 90.56 82 SER A O 1
ATOM 616 N N . ILE A 1 83 ? -12.766 -0.094 -9.875 1.00 93.06 83 ILE A N 1
ATOM 617 C CA . ILE A 1 83 ? -13.035 -0.921 -11.065 1.00 93.06 83 ILE A CA 1
ATOM 618 C C . ILE A 1 83 ? -12.585 -0.194 -12.339 1.00 93.06 83 ILE A C 1
ATOM 620 O O . ILE A 1 83 ? -11.918 -0.788 -13.187 1.00 93.06 83 ILE A O 1
ATOM 624 N N . ALA A 1 84 ? -12.906 1.096 -12.456 1.00 92.94 84 ALA A N 1
ATOM 625 C CA . ALA A 1 84 ? -12.523 1.911 -13.603 1.00 92.94 84 ALA A CA 1
ATOM 626 C C . ALA A 1 84 ? -10.997 2.031 -13.745 1.00 92.94 84 ALA A C 1
ATOM 628 O O . ALA A 1 84 ? -10.483 1.944 -14.857 1.00 92.94 84 ALA A O 1
ATOM 629 N N . ALA A 1 85 ? -10.266 2.175 -12.634 1.00 90.88 85 ALA A N 1
ATOM 630 C CA . ALA A 1 85 ? -8.804 2.210 -12.632 1.00 90.88 85 ALA A CA 1
ATOM 631 C C . ALA A 1 85 ? -8.169 0.836 -12.926 1.00 90.88 85 ALA A C 1
ATOM 633 O O . ALA A 1 85 ? -7.141 0.761 -13.599 1.00 90.88 85 ALA A O 1
ATOM 634 N N . ALA A 1 86 ? -8.778 -0.256 -12.454 1.00 91.75 86 ALA A N 1
ATOM 635 C CA . ALA A 1 86 ? -8.265 -1.611 -12.652 1.00 91.75 86 ALA A CA 1
ATOM 636 C C . ALA A 1 86 ? -8.384 -2.093 -14.107 1.00 91.75 86 ALA A C 1
ATOM 638 O O . ALA A 1 86 ? -7.513 -2.820 -14.583 1.00 91.75 86 ALA A O 1
ATOM 639 N N . ALA A 1 87 ? -9.429 -1.679 -14.829 1.00 94.25 87 ALA A N 1
ATOM 640 C CA . ALA A 1 87 ? -9.692 -2.120 -16.199 1.00 94.25 87 ALA A CA 1
ATOM 641 C C . ALA A 1 87 ? -8.529 -1.874 -17.193 1.00 94.25 87 ALA A C 1
ATOM 643 O O . ALA A 1 87 ? -8.075 -2.840 -17.810 1.00 94.25 87 ALA A O 1
ATOM 644 N N . PRO A 1 88 ? -7.985 -0.649 -17.357 1.00 94.38 88 PRO A N 1
ATOM 645 C CA . PRO A 1 88 ? -6.843 -0.428 -18.249 1.00 94.38 88 PRO A CA 1
ATOM 646 C C . PRO A 1 88 ? -5.569 -1.119 -17.744 1.00 94.38 88 PRO A C 1
ATOM 648 O O . PRO A 1 88 ? -4.784 -1.626 -18.544 1.00 94.38 88 PRO A O 1
ATOM 651 N N . PHE A 1 89 ? -5.372 -1.199 -16.424 1.00 91.75 89 PHE A N 1
ATOM 652 C CA . PHE A 1 89 ? -4.210 -1.869 -15.839 1.00 91.75 89 PHE A CA 1
ATOM 653 C C . PHE A 1 89 ? -4.219 -3.382 -16.101 1.00 91.75 89 PHE A C 1
ATOM 655 O O . PHE A 1 89 ? -3.169 -3.968 -16.356 1.00 91.75 89 PHE A O 1
ATOM 662 N N . ALA A 1 90 ? -5.396 -4.012 -16.129 1.00 95.00 90 ALA A N 1
ATOM 663 C CA . ALA A 1 90 ? -5.536 -5.424 -16.476 1.00 95.00 90 ALA A CA 1
ATOM 664 C C . ALA A 1 90 ? -5.010 -5.726 -17.890 1.00 95.00 90 ALA A C 1
ATOM 666 O O . ALA A 1 90 ? -4.315 -6.721 -18.084 1.00 95.00 90 ALA A O 1
ATOM 667 N N . VAL A 1 91 ? -5.265 -4.844 -18.863 1.00 95.88 91 VAL A N 1
ATOM 668 C CA . VAL A 1 91 ? -4.729 -4.988 -20.229 1.00 95.88 91 VAL A CA 1
ATOM 669 C C . VAL A 1 91 ? -3.199 -4.932 -20.222 1.00 95.88 91 VAL A C 1
ATOM 671 O O . VAL A 1 91 ? -2.549 -5.776 -20.839 1.00 95.88 91 VAL A O 1
ATOM 674 N N . ILE A 1 92 ? -2.616 -3.986 -19.479 1.00 95.56 92 ILE A N 1
ATOM 675 C CA . ILE A 1 92 ? -1.158 -3.857 -19.333 1.00 95.56 92 ILE A CA 1
ATOM 676 C C . ILE A 1 92 ? -0.563 -5.127 -18.711 1.00 95.56 92 ILE A C 1
ATOM 678 O O . ILE A 1 92 ? 0.450 -5.626 -19.195 1.00 95.56 92 ILE A O 1
ATOM 682 N N . MET A 1 93 ? -1.212 -5.687 -17.687 1.00 95.06 93 MET A N 1
ATOM 683 C CA . MET A 1 93 ? -0.771 -6.925 -17.038 1.00 95.06 93 MET A CA 1
ATOM 684 C C . MET A 1 93 ? -0.773 -8.120 -17.998 1.00 95.06 93 MET A C 1
ATOM 686 O O . MET A 1 93 ? 0.184 -8.889 -18.005 1.00 95.06 93 MET A O 1
ATOM 690 N N . VAL A 1 94 ? -1.788 -8.255 -18.859 1.00 96.44 94 VAL A N 1
ATOM 691 C CA . VAL A 1 94 ? -1.827 -9.321 -19.879 1.00 96.44 94 VAL A CA 1
ATOM 692 C C . VAL A 1 94 ? -0.667 -9.183 -20.869 1.00 96.44 94 VAL A C 1
ATOM 694 O O . VAL A 1 94 ? 0.004 -10.168 -21.182 1.00 96.44 94 VAL A O 1
ATOM 697 N N . VAL A 1 95 ? -0.386 -7.960 -21.328 1.00 96.69 95 VAL A N 1
ATOM 698 C CA . VAL A 1 95 ? 0.761 -7.694 -22.209 1.0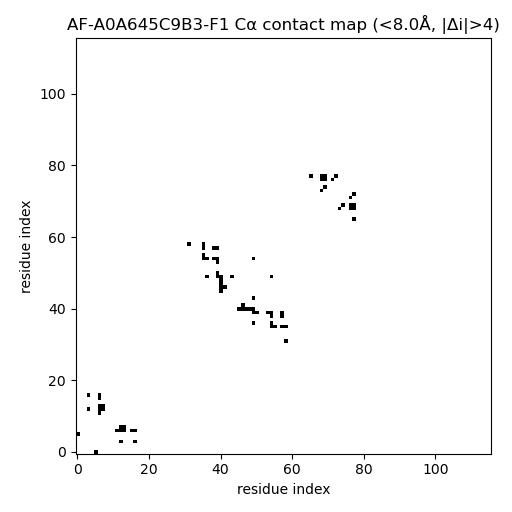0 96.69 95 VAL A CA 1
ATOM 699 C C . VAL A 1 95 ? 2.078 -8.001 -21.495 1.00 96.69 95 VAL A C 1
ATOM 701 O O . VAL A 1 95 ? 2.949 -8.638 -22.083 1.00 96.69 95 VAL A O 1
ATOM 704 N N . ALA A 1 96 ? 2.218 -7.621 -20.223 1.00 95.44 96 ALA A N 1
ATOM 705 C CA . ALA A 1 96 ? 3.403 -7.915 -19.423 1.00 95.44 96 ALA A CA 1
ATOM 706 C C . ALA A 1 96 ? 3.636 -9.427 -19.275 1.00 95.44 96 ALA A C 1
ATOM 708 O O . ALA A 1 96 ? 4.766 -9.881 -19.450 1.00 95.44 96 ALA A O 1
ATOM 709 N N . CYS A 1 97 ? 2.583 -10.219 -19.044 1.00 96.06 97 CYS A N 1
ATOM 710 C CA . CYS A 1 97 ? 2.674 -11.681 -19.029 1.00 96.06 97 CYS A CA 1
ATOM 711 C C . CYS A 1 97 ? 3.154 -12.241 -20.375 1.00 96.06 97 CYS A C 1
ATOM 713 O O . CYS A 1 97 ? 4.005 -13.130 -20.400 1.00 96.06 97 CYS A O 1
ATOM 715 N N . TRP A 1 98 ? 2.660 -11.707 -21.497 1.00 95.75 98 TRP A N 1
ATOM 716 C CA . TRP A 1 98 ? 3.099 -12.154 -22.821 1.00 95.75 98 TRP A CA 1
ATOM 717 C C . TRP A 1 98 ? 4.560 -11.780 -23.110 1.00 95.75 98 TRP A C 1
ATOM 719 O O . TRP A 1 98 ? 5.319 -12.598 -23.633 1.00 95.75 98 TRP A O 1
ATOM 729 N N . CYS A 1 99 ? 4.980 -10.571 -22.734 1.00 94.88 99 CYS A N 1
ATOM 730 C CA . CYS A 1 99 ? 6.371 -10.135 -22.838 1.00 94.88 99 CYS A CA 1
ATOM 731 C C . CYS A 1 99 ? 7.298 -10.993 -21.973 1.00 94.88 99 CYS A C 1
ATOM 733 O O . CYS A 1 99 ? 8.358 -11.393 -22.447 1.00 94.88 99 CYS A O 1
ATOM 735 N N . LEU A 1 100 ? 6.884 -11.319 -20.746 1.00 93.94 100 LEU A N 1
ATOM 736 C CA . LEU A 1 100 ? 7.642 -12.183 -19.847 1.00 93.94 100 LEU A CA 1
ATOM 737 C C . LEU A 1 100 ? 7.791 -13.592 -20.427 1.00 93.94 100 LEU A C 1
ATOM 739 O O . LEU A 1 100 ? 8.897 -14.118 -20.448 1.00 93.94 100 LEU A O 1
ATOM 743 N N . TRP A 1 101 ? 6.713 -14.168 -20.967 1.00 94.69 101 TRP A N 1
ATOM 744 C CA . TRP A 1 101 ? 6.770 -15.467 -21.642 1.00 94.69 101 TRP A CA 1
ATOM 745 C C . TRP A 1 101 ? 7.759 -15.449 -22.809 1.00 94.69 101 TRP A C 1
ATOM 747 O O . TRP A 1 101 ? 8.619 -16.319 -22.914 1.00 94.69 101 TRP A O 1
ATOM 757 N N . LYS A 1 102 ? 7.675 -14.436 -23.684 1.00 92.31 102 LYS A N 1
ATOM 758 C CA . LYS A 1 102 ? 8.611 -14.293 -24.808 1.00 92.31 102 LYS A CA 1
ATOM 759 C C . LYS A 1 102 ? 10.057 -14.121 -24.343 1.00 92.31 102 LYS A C 1
ATOM 761 O O . LYS 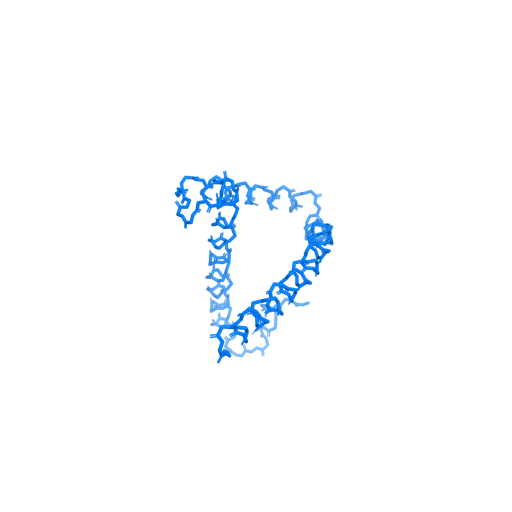A 1 102 ? 10.950 -14.677 -24.973 1.00 92.31 102 LYS A O 1
ATOM 766 N N . ALA A 1 103 ? 10.283 -13.350 -23.281 1.00 93.31 103 ALA A N 1
ATOM 767 C CA . ALA A 1 103 ? 11.611 -13.146 -22.717 1.00 93.31 103 ALA A CA 1
ATOM 768 C C . ALA A 1 103 ? 12.187 -14.459 -22.175 1.00 93.31 103 ALA A C 1
ATOM 770 O O . ALA A 1 103 ? 13.319 -14.788 -22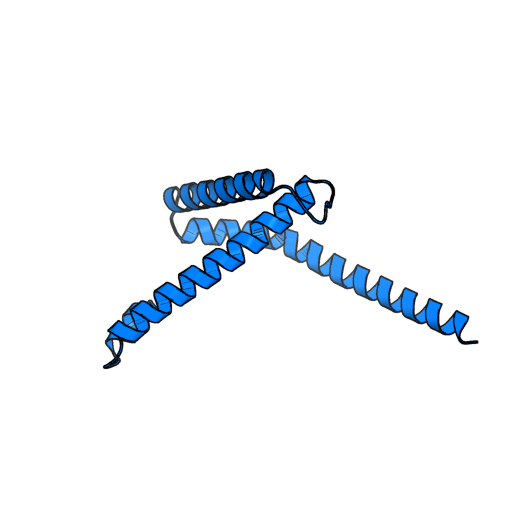.502 1.00 93.31 103 ALA A O 1
ATOM 771 N N . LEU A 1 104 ? 11.385 -15.234 -21.440 1.00 93.31 104 LEU A N 1
ATOM 772 C CA . LEU A 1 104 ? 11.809 -16.502 -20.852 1.00 93.31 104 LEU A CA 1
ATOM 773 C C . LEU A 1 104 ? 12.142 -17.554 -21.921 1.00 93.31 104 LEU A C 1
ATOM 775 O O . LEU A 1 104 ? 13.183 -18.193 -21.843 1.00 93.31 104 LEU A O 1
ATOM 779 N N . VAL A 1 105 ? 11.316 -17.665 -22.970 1.00 92.81 105 VAL A N 1
ATOM 780 C CA . VAL A 1 105 ? 11.587 -18.565 -24.110 1.00 92.81 105 VAL A CA 1
ATOM 781 C C . VAL A 1 105 ? 12.871 -18.168 -24.846 1.00 92.81 105 VAL A C 1
ATOM 783 O O . VAL A 1 105 ? 13.625 -19.027 -25.297 1.00 92.81 105 VAL A O 1
ATOM 786 N N . LYS A 1 106 ? 13.145 -16.863 -24.977 1.00 90.06 106 LYS A N 1
ATOM 787 C CA . LYS A 1 106 ? 14.382 -16.378 -25.604 1.00 90.06 106 LYS A CA 1
ATOM 788 C C . LYS A 1 106 ? 15.616 -16.670 -24.743 1.00 90.06 106 LYS A C 1
ATOM 790 O O . LYS A 1 106 ? 16.679 -16.961 -25.289 1.00 90.06 106 LYS A O 1
ATOM 795 N N . ASP A 1 107 ? 15.471 -16.584 -23.426 1.00 89.25 107 ASP A N 1
ATOM 796 C CA . ASP A 1 107 ? 16.536 -16.874 -22.465 1.00 89.25 107 ASP A CA 1
ATOM 797 C C . ASP A 1 107 ? 16.891 -18.373 -22.468 1.00 89.25 107 ASP A C 1
ATOM 799 O O . ASP A 1 107 ? 18.061 -18.733 -22.556 1.00 89.25 107 ASP A O 1
ATOM 803 N N . GLU A 1 108 ? 15.886 -19.256 -22.521 1.00 85.12 108 GLU A N 1
ATOM 804 C CA . GLU A 1 108 ? 16.067 -20.713 -22.653 1.00 85.12 108 GLU A CA 1
ATOM 805 C C . GLU A 1 108 ? 16.766 -21.107 -23.967 1.00 85.12 108 GLU A C 1
ATOM 807 O O . GLU A 1 108 ? 17.701 -21.913 -23.968 1.00 85.12 108 GLU A O 1
ATOM 812 N N . ALA A 1 109 ? 16.369 -20.494 -25.087 1.00 76.12 109 ALA A N 1
ATOM 813 C CA . ALA A 1 109 ? 17.024 -20.713 -26.376 1.00 76.12 109 ALA A CA 1
ATOM 814 C C . ALA A 1 109 ? 18.499 -20.273 -26.353 1.00 76.12 109 ALA A C 1
ATOM 816 O O . ALA A 1 109 ? 19.360 -20.978 -26.871 1.00 76.12 109 ALA A O 1
ATOM 817 N N . THR A 1 110 ? 18.794 -19.148 -25.690 1.00 82.38 110 THR A N 1
ATOM 818 C CA . THR A 1 110 ? 20.165 -18.633 -25.535 1.00 82.38 110 THR A CA 1
ATOM 819 C C . THR A 1 110 ? 21.009 -19.551 -24.650 1.00 82.38 110 THR A C 1
ATOM 821 O O . THR A 1 110 ? 22.180 -19.775 -24.936 1.00 82.38 110 THR A O 1
ATOM 824 N N . PHE A 1 111 ? 20.426 -20.112 -23.589 1.00 77.31 111 PHE A N 1
ATOM 825 C CA . PHE A 1 111 ? 21.125 -21.038 -22.698 1.00 77.31 111 PHE A CA 1
ATOM 826 C C . PHE A 1 111 ? 21.476 -22.366 -23.385 1.00 77.31 111 PHE A C 1
ATOM 828 O O . PHE A 1 111 ? 22.531 -22.934 -23.116 1.00 77.31 111 PHE A O 1
ATOM 835 N N . THR A 1 112 ? 20.622 -22.840 -24.295 1.00 73.00 112 THR A N 1
ATOM 836 C CA . THR A 1 112 ? 20.846 -24.090 -25.039 1.00 73.00 112 THR A CA 1
ATOM 837 C C . THR A 1 112 ? 21.982 -23.941 -26.062 1.00 73.00 112 THR A C 1
ATOM 839 O O . THR A 1 112 ? 22.815 -24.829 -26.169 1.00 73.00 112 THR A O 1
ATOM 842 N N . GLU A 1 113 ? 22.097 -22.783 -26.725 1.00 68.12 113 GLU A N 1
ATOM 843 C CA . GLU A 1 113 ? 23.177 -22.476 -27.687 1.00 68.12 113 GLU A CA 1
ATOM 844 C C . GLU A 1 113 ? 24.578 -22.370 -27.048 1.00 68.12 113 GLU A C 1
ATOM 846 O O . GLU A 1 113 ? 25.579 -22.490 -27.744 1.00 68.12 113 GLU A O 1
ATOM 851 N N . LEU A 1 114 ? 24.662 -22.117 -25.735 1.00 71.25 114 LEU A N 1
ATOM 852 C CA . LEU A 1 114 ? 25.926 -22.062 -24.982 1.00 71.25 114 LEU A CA 1
ATOM 853 C C . LEU A 1 114 ? 26.304 -23.400 -24.325 1.00 71.25 114 LEU A C 1
ATOM 855 O O . LEU A 1 114 ? 27.381 -23.502 -23.733 1.00 71.25 114 LEU A O 1
ATOM 859 N N . ALA A 1 115 ? 25.398 -24.381 -24.349 1.00 63.91 115 ALA A N 1
ATOM 860 C CA . ALA A 1 115 ? 25.601 -25.709 -23.777 1.00 63.91 115 ALA A CA 1
ATOM 861 C C . ALA A 1 115 ? 26.095 -26.745 -24.809 1.00 63.91 115 ALA A C 1
ATOM 863 O O . ALA A 1 115 ? 26.542 -27.818 -24.396 1.00 63.91 115 ALA A O 1
ATOM 864 N N . ASP A 1 116 ? 26.036 -26.404 -26.102 1.00 49.62 116 ASP A N 1
ATOM 865 C CA . ASP A 1 116 ? 26.608 -27.135 -27.246 1.00 49.62 116 ASP A CA 1
ATOM 866 C C . ASP A 1 116 ? 27.965 -26.537 -27.677 1.00 49.62 116 ASP A C 1
ATOM 868 O O . ASP A 1 116 ? 28.856 -27.321 -28.089 1.00 49.62 116 ASP A O 1
#

Mean predicted aligned error: 7.53 Å

Sequence (116 aa):
MGVFEVYKYYPLGGVMSVIMVALISTFFITSANSGTFVLSMYSTQGDINPPKVRMGIWGILMAALAFVLLMSGGLQSLQIASIAAAAPFAVIMVVACWCLWKALVKDEATFTELAD

Solvent-accessible surface area (backbone atoms only — not comparable to full-atom values): 6417 Å² total; per-residue (Å²): 136,56,74,72,64,59,28,70,81,42,101,58,23,71,61,52,48,55,53,48,53,53,50,53,50,50,53,49,52,54,52,50,51,55,52,20,47,54,54,23,16,63,75,50,83,61,38,93,76,52,58,70,68,50,27,51,54,46,45,52,51,52,52,50,52,53,51,52,35,42,71,74,51,31,71,64,41,45,50,52,54,50,53,62,58,46,55,64,51,51,56,53,52,54,52,48,53,52,50,49,52,54,50,50,56,53,50,54,55,55,54,54,69,73,73,112

Organism: NCBI:txid1076179